Protein AF-A0A484IEI2-F1 (afdb_monomer_lite)

Secondary structure (DSSP, 8-state):
-EEEEEEETTEEEEEE--SSHHHHHHHHTSHHHHHHHHHHHHH-SSPPP------S-----

pLDDT: mean 94.45, std 2.74, range [83.0, 97.94]

Organism: NCBI:txid1798806

Radius of gyration: 13.06 Å; chains: 1; bounding box: 32×23×37 Å

InterPro domains:
  IPR011008 Dimeric alpha-beta barrel [SSF54909] (2-59)

Sequence (61 aa):
MWFAFRLGPTTFGIFDAFPDENGRQEHLAGQVAAALMEKSAELLSSPPTIEKADIIASKLP

Foldseek 3Di:
DKDKDAPDPQDIDMDDDDPDVVRVVCVCVDPVVVVCVVCVVVRHPDHDDDDDDDDPDDDDD

Structure (mmCIF, N/CA/C/O backbone):
data_AF-A0A484IEI2-F1
#
_entry.id   AF-A0A484IEI2-F1
#
loop_
_atom_site.group_PDB
_atom_site.id
_atom_site.type_symbol
_atom_site.label_atom_id
_atom_site.label_alt_id
_atom_site.label_comp_id
_atom_site.label_asym_id
_atom_site.label_entity_id
_atom_site.label_seq_id
_atom_site.pdbx_PDB_ins_code
_atom_site.Cartn_x
_atom_site.Cartn_y
_atom_site.Cartn_z
_atom_site.occupancy
_atom_site.B_iso_or_equiv
_atom_site.auth_seq_id
_atom_site.auth_comp_id
_atom_site.auth_asym_id
_atom_site.auth_atom_id
_atom_site.pdbx_PDB_model_num
ATOM 1 N N . MET A 1 1 ? 2.294 3.326 -10.865 1.00 89.25 1 MET A N 1
ATOM 2 C CA . MET A 1 1 ? 0.815 3.238 -10.947 1.00 89.25 1 MET A CA 1
ATOM 3 C C . MET A 1 1 ? 0.276 3.172 -9.531 1.00 89.25 1 MET A C 1
ATOM 5 O O . MET A 1 1 ? 0.949 2.550 -8.725 1.00 89.25 1 MET A O 1
ATOM 9 N N . TRP A 1 2 ? -0.854 3.818 -9.238 1.00 92.56 2 TRP A N 1
ATOM 10 C CA . TRP A 1 2 ? -1.417 3.928 -7.887 1.00 92.56 2 TRP A CA 1
ATOM 11 C C . TRP A 1 2 ? -2.922 3.679 -7.927 1.00 92.56 2 TRP A C 1
ATOM 13 O O . TRP A 1 2 ? -3.607 4.237 -8.789 1.00 92.56 2 TRP A O 1
ATOM 23 N N . PHE A 1 3 ? -3.430 2.884 -6.992 1.00 94.00 3 PHE A N 1
ATOM 24 C CA . PHE A 1 3 ? -4.864 2.710 -6.776 1.00 94.00 3 PHE A CA 1
ATOM 25 C C . PHE A 1 3 ? -5.166 2.650 -5.289 1.00 94.00 3 PHE A C 1
ATOM 27 O O . PHE A 1 3 ? -4.542 1.877 -4.571 1.00 94.00 3 PHE A O 1
ATOM 34 N N . ALA A 1 4 ? -6.205 3.355 -4.855 1.00 95.50 4 ALA A N 1
ATOM 35 C CA . ALA A 1 4 ? -6.894 3.043 -3.612 1.00 95.50 4 ALA A CA 1
ATOM 36 C C . ALA A 1 4 ? -8.156 2.235 -3.911 1.00 95.50 4 ALA A C 1
ATOM 38 O O . ALA A 1 4 ? -8.870 2.497 -4.881 1.00 95.50 4 ALA A O 1
ATOM 39 N N . PHE A 1 5 ? -8.451 1.267 -3.055 1.00 96.75 5 PHE A N 1
ATOM 40 C CA . PHE A 1 5 ? -9.628 0.422 -3.178 1.00 96.75 5 PHE A CA 1
ATOM 41 C C . PHE A 1 5 ? -10.271 0.163 -1.816 1.00 96.75 5 PHE A C 1
ATOM 43 O O . PHE A 1 5 ? -9.642 0.264 -0.763 1.00 96.75 5 PHE A O 1
ATOM 50 N N . ARG A 1 6 ? -11.561 -0.176 -1.845 1.00 97.81 6 ARG A N 1
ATOM 51 C CA . ARG A 1 6 ? -12.357 -0.546 -0.675 1.00 97.81 6 ARG A CA 1
ATOM 52 C C . ARG A 1 6 ? -12.790 -1.999 -0.823 1.00 97.81 6 ARG A C 1
ATOM 54 O O . ARG A 1 6 ? -13.438 -2.341 -1.805 1.00 97.81 6 ARG A O 1
ATOM 61 N N . LEU A 1 7 ? -12.449 -2.828 0.158 1.00 97.19 7 LEU A N 1
ATOM 62 C CA . LEU A 1 7 ? -12.835 -4.243 0.211 1.00 97.19 7 LEU A CA 1
ATOM 63 C C . LEU A 1 7 ? -14.120 -4.463 1.017 1.00 97.19 7 LEU A C 1
ATOM 65 O O . LEU A 1 7 ? -14.821 -5.449 0.817 1.00 97.19 7 LEU A O 1
ATOM 69 N N . GLY A 1 8 ? -14.442 -3.542 1.925 1.00 97.38 8 GLY A N 1
ATOM 70 C CA . GLY A 1 8 ? -15.626 -3.635 2.770 1.00 97.38 8 GLY A CA 1
ATOM 71 C C . GLY A 1 8 ? -15.932 -2.327 3.495 1.00 97.38 8 GLY A C 1
ATOM 72 O O . GLY A 1 8 ? -15.292 -1.306 3.230 1.00 97.38 8 GLY A O 1
ATOM 73 N N . PRO A 1 9 ? -16.900 -2.321 4.427 1.00 97.81 9 PRO A N 1
ATOM 74 C CA . PRO A 1 9 ? -17.315 -1.108 5.121 1.00 97.81 9 PRO A CA 1
ATOM 75 C C . PRO A 1 9 ? -16.163 -0.351 5.793 1.00 97.81 9 PRO A C 1
ATOM 77 O O . PRO A 1 9 ? -16.120 0.874 5.701 1.00 97.81 9 PRO A O 1
ATOM 80 N N . THR A 1 10 ? -15.219 -1.082 6.387 1.00 97.50 10 THR A N 1
ATOM 81 C CA . THR A 1 10 ? -14.087 -0.551 7.164 1.00 97.50 10 THR A CA 1
ATOM 82 C C . THR A 1 10 ? -12.730 -1.078 6.684 1.00 97.50 10 THR A C 1
ATOM 84 O O . THR A 1 10 ? -11.732 -0.929 7.381 1.00 97.50 10 THR A O 1
ATOM 87 N N . THR A 1 11 ? -12.671 -1.699 5.502 1.00 97.94 11 THR A N 1
ATOM 88 C CA . THR A 1 11 ? -11.441 -2.296 4.963 1.00 97.94 11 THR A CA 1
ATOM 89 C C . THR A 1 11 ? -11.080 -1.636 3.644 1.00 97.94 11 THR A C 1
ATOM 91 O O . THR A 1 11 ? -11.863 -1.657 2.689 1.00 97.94 11 THR A O 1
ATOM 94 N N . PHE A 1 12 ? -9.878 -1.074 3.600 1.00 97.12 12 PHE A N 1
ATOM 95 C CA . PHE A 1 12 ? -9.341 -0.307 2.484 1.00 97.12 12 PHE A CA 1
ATOM 96 C C . PHE A 1 12 ? -7.926 -0.787 2.176 1.00 97.12 12 PHE A C 1
ATOM 98 O O . PHE A 1 12 ? -7.268 -1.369 3.037 1.00 97.12 12 PHE A O 1
ATOM 105 N N . GLY A 1 13 ? -7.463 -0.541 0.958 1.00 96.19 13 GLY A N 1
ATOM 106 C CA . GLY A 1 13 ? -6.110 -0.879 0.550 1.00 96.19 13 GLY A CA 1
ATOM 107 C C . GLY A 1 13 ? -5.584 0.059 -0.522 1.00 96.19 13 GLY A C 1
ATOM 108 O O . GLY A 1 13 ? -6.341 0.804 -1.149 1.00 96.19 13 GLY A O 1
ATOM 109 N N . ILE A 1 14 ? -4.267 0.009 -0.699 1.00 95.69 14 ILE A N 1
ATOM 110 C CA . ILE A 1 14 ? -3.534 0.718 -1.741 1.00 95.69 14 ILE A CA 1
ATOM 111 C C . ILE A 1 14 ? -2.739 -0.324 -2.531 1.00 95.69 14 ILE A C 1
ATOM 113 O O . ILE A 1 14 ? -2.117 -1.203 -1.933 1.00 95.69 14 ILE A O 1
ATOM 117 N N . PHE A 1 15 ? -2.788 -0.253 -3.861 1.00 95.62 15 PHE A N 1
ATOM 118 C CA . PHE A 1 15 ? -1.929 -1.034 -4.747 1.00 95.62 15 PHE A CA 1
ATOM 119 C C . PHE A 1 15 ? -1.090 -0.097 -5.600 1.00 95.62 15 PHE A C 1
ATOM 121 O O . PHE A 1 15 ? -1.624 0.615 -6.458 1.00 95.62 15 PHE A O 1
ATOM 128 N N . ASP A 1 16 ? 0.224 -0.193 -5.415 1.00 95.50 16 ASP A N 1
ATOM 129 C CA . ASP A 1 16 ? 1.189 0.618 -6.132 1.00 95.50 16 ASP A CA 1
ATOM 130 C C . ASP A 1 16 ? 2.175 -0.266 -6.890 1.00 95.50 16 ASP A C 1
ATOM 132 O O . ASP A 1 16 ? 2.736 -1.220 -6.351 1.00 95.50 16 ASP A O 1
ATOM 136 N N . ALA A 1 17 ? 2.389 0.064 -8.161 1.00 95.69 17 ALA A N 1
ATOM 137 C CA . ALA A 1 17 ? 3.351 -0.607 -9.027 1.00 95.69 17 ALA A CA 1
ATOM 138 C C . ALA A 1 17 ? 4.451 0.364 -9.456 1.00 95.69 17 ALA A C 1
ATOM 140 O O . ALA A 1 17 ? 4.158 1.489 -9.889 1.00 95.69 17 ALA A O 1
ATOM 141 N N . PHE A 1 18 ? 5.695 -0.105 -9.398 1.00 95.00 18 PHE A N 1
ATOM 142 C CA . PHE A 1 18 ? 6.905 0.670 -9.662 1.00 95.00 18 PHE A CA 1
ATOM 143 C C . PHE A 1 18 ? 7.727 0.016 -10.783 1.00 95.00 18 PHE A C 1
ATOM 145 O O . PHE A 1 18 ? 7.673 -1.208 -10.915 1.00 95.00 18 PHE A O 1
ATOM 152 N N . PRO A 1 19 ? 8.482 0.794 -11.583 1.00 93.94 19 PRO A N 1
ATOM 153 C CA . PRO A 1 19 ? 9.376 0.239 -12.602 1.00 93.94 19 PRO A CA 1
ATOM 154 C C . PRO A 1 19 ? 10.491 -0.642 -12.019 1.00 93.94 19 PRO A C 1
ATOM 156 O O . PRO A 1 19 ? 10.927 -1.585 -12.673 1.00 93.94 19 PRO A O 1
ATOM 159 N N . ASP A 1 20 ? 10.945 -0.331 -10.802 1.00 95.31 20 ASP A N 1
ATOM 160 C CA . ASP A 1 20 ? 12.061 -0.991 -10.129 1.00 95.31 20 ASP A CA 1
ATOM 161 C C . ASP A 1 20 ? 12.004 -0.824 -8.595 1.00 95.31 20 ASP A C 1
ATOM 163 O O . ASP A 1 20 ? 11.097 -0.195 -8.034 1.00 95.31 20 ASP A O 1
ATOM 167 N N . GLU A 1 21 ? 12.990 -1.411 -7.906 1.00 96.44 21 GLU A N 1
ATOM 168 C CA . GLU A 1 21 ? 13.107 -1.345 -6.446 1.00 96.44 21 GLU A CA 1
ATOM 169 C C . GLU A 1 21 ? 13.388 0.066 -5.928 1.00 96.44 21 GLU A C 1
ATOM 171 O O . GLU A 1 21 ? 12.921 0.412 -4.843 1.00 96.44 21 GLU A O 1
ATOM 176 N N . ASN A 1 22 ? 14.113 0.890 -6.688 1.00 97.31 22 ASN A N 1
ATOM 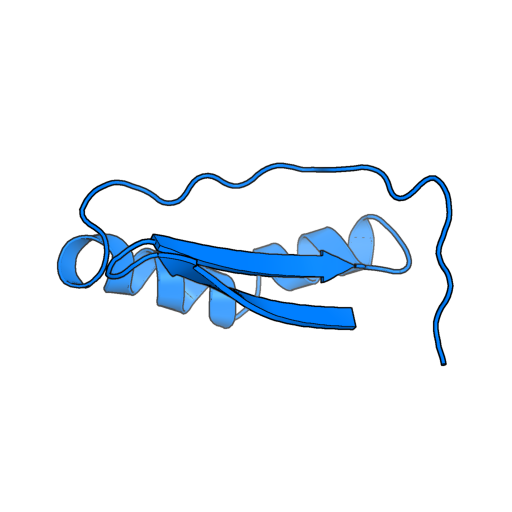177 C CA . ASN A 1 22 ? 14.425 2.249 -6.263 1.00 97.31 22 ASN A CA 1
ATOM 178 C C . ASN A 1 22 ? 13.145 3.089 -6.186 1.00 97.31 22 ASN A C 1
ATOM 180 O O . ASN A 1 22 ? 12.874 3.688 -5.148 1.00 97.31 22 ASN A O 1
ATOM 184 N N . GLY A 1 23 ? 12.293 3.028 -7.214 1.00 96.00 23 GLY A N 1
ATOM 185 C CA . GLY A 1 23 ? 10.986 3.688 -7.194 1.00 96.00 23 GLY A CA 1
ATOM 186 C C . GLY A 1 23 ? 10.089 3.202 -6.047 1.00 96.00 23 GLY A C 1
ATOM 187 O O . GLY A 1 23 ? 9.385 4.000 -5.427 1.00 96.00 23 GLY A O 1
ATOM 188 N N . ARG A 1 24 ? 10.156 1.908 -5.699 1.00 96.38 24 ARG A N 1
ATOM 189 C CA . ARG A 1 24 ? 9.448 1.357 -4.531 1.00 96.38 24 ARG A CA 1
ATOM 190 C C . ARG A 1 24 ? 9.980 1.930 -3.212 1.00 96.38 24 ARG A C 1
ATOM 192 O O . ARG A 1 24 ? 9.183 2.258 -2.335 1.00 96.38 24 ARG A O 1
ATOM 199 N N . GLN A 1 25 ? 11.299 2.052 -3.048 1.00 96.25 25 GLN A N 1
ATOM 200 C CA . GLN A 1 25 ? 11.894 2.635 -1.838 1.00 96.25 25 GLN A CA 1
ATOM 201 C C . GLN A 1 25 ? 11.601 4.134 -1.712 1.00 96.25 25 GLN A C 1
ATOM 203 O O . GLN A 1 25 ? 11.229 4.582 -0.630 1.00 96.25 25 GLN A O 1
ATOM 208 N N . GLU A 1 26 ? 11.696 4.898 -2.802 1.00 96.50 26 GLU A N 1
ATOM 209 C CA . GLU A 1 26 ? 11.348 6.326 -2.815 1.00 96.50 26 GLU A CA 1
ATOM 210 C C . GLU A 1 26 ? 9.893 6.556 -2.401 1.00 96.50 26 GLU A C 1
ATOM 212 O O . GLU A 1 26 ? 9.604 7.453 -1.610 1.00 96.50 26 GLU A O 1
ATOM 217 N N . HIS A 1 27 ? 8.976 5.708 -2.872 1.00 94.69 27 HIS A N 1
ATOM 218 C CA . HIS A 1 27 ? 7.581 5.763 -2.455 1.00 94.69 27 HIS A CA 1
ATOM 219 C C . HIS A 1 27 ? 7.405 5.482 -0.954 1.00 94.69 27 HIS A C 1
ATOM 221 O O . HIS A 1 27 ? 6.720 6.238 -0.263 1.00 94.69 27 HIS A O 1
ATOM 227 N N . LEU A 1 28 ? 8.043 4.428 -0.431 1.00 94.38 28 LEU A N 1
ATOM 228 C CA . LEU A 1 28 ? 7.965 4.057 0.989 1.00 94.38 28 LEU A CA 1
ATOM 229 C C . LEU A 1 28 ? 8.624 5.086 1.920 1.00 94.38 28 LEU A C 1
ATOM 231 O O . LEU A 1 28 ? 8.212 5.215 3.070 1.00 94.38 28 LEU A O 1
ATOM 235 N N . ALA A 1 29 ? 9.617 5.829 1.432 1.00 95.00 29 ALA A N 1
ATOM 236 C CA . ALA A 1 29 ? 10.222 6.961 2.134 1.00 95.00 29 ALA A CA 1
ATOM 237 C C . ALA A 1 29 ? 9.454 8.283 1.921 1.00 95.00 29 ALA A C 1
ATOM 239 O O . ALA A 1 29 ? 9.836 9.325 2.458 1.00 95.00 29 ALA A O 1
ATOM 240 N N . GLY A 1 30 ? 8.393 8.261 1.114 1.00 94.06 30 GLY A N 1
ATOM 241 C CA . GLY A 1 30 ? 7.656 9.439 0.689 1.00 94.06 30 GLY A CA 1
ATOM 242 C C . GLY A 1 30 ? 6.662 9.971 1.723 1.00 94.06 30 GLY A C 1
ATOM 243 O O . GLY A 1 30 ? 6.366 9.367 2.755 1.00 94.06 30 GLY A O 1
ATOM 244 N N . GLN A 1 31 ? 6.076 11.122 1.393 1.00 92.94 31 GLN A N 1
ATOM 245 C CA . GLN A 1 31 ? 5.149 11.845 2.272 1.00 92.94 31 GLN A CA 1
ATOM 246 C C . GLN A 1 31 ? 3.864 11.062 2.583 1.00 92.94 31 GLN A C 1
ATOM 248 O O . GLN A 1 31 ? 3.308 11.216 3.666 1.00 92.94 31 GLN A O 1
ATOM 253 N N . VAL A 1 32 ? 3.400 10.202 1.668 1.00 88.94 32 VAL A N 1
ATOM 254 C CA . VAL A 1 32 ? 2.200 9.374 1.886 1.00 88.94 32 VAL A CA 1
ATOM 255 C C . VAL A 1 32 ? 2.442 8.344 2.988 1.00 88.94 32 VAL A C 1
ATOM 257 O O . VAL A 1 32 ? 1.625 8.224 3.898 1.00 88.94 32 VAL A O 1
ATOM 260 N N . ALA A 1 33 ? 3.575 7.639 2.942 1.00 90.50 33 ALA A N 1
ATOM 261 C CA . ALA A 1 33 ? 3.945 6.678 3.975 1.00 90.50 33 ALA A CA 1
ATOM 262 C C . ALA A 1 33 ? 4.141 7.371 5.333 1.00 90.50 33 ALA A C 1
ATOM 264 O O . ALA A 1 33 ? 3.636 6.889 6.345 1.00 90.50 33 ALA A O 1
ATOM 265 N N . ALA A 1 34 ? 4.789 8.541 5.350 1.00 92.56 34 ALA A N 1
ATOM 266 C CA . ALA A 1 34 ? 4.951 9.339 6.564 1.00 92.56 34 ALA A CA 1
ATOM 267 C C . ALA A 1 34 ? 3.598 9.749 7.177 1.00 92.56 34 ALA A C 1
ATOM 269 O O . ALA A 1 34 ? 3.357 9.500 8.359 1.00 92.56 34 ALA A O 1
ATOM 270 N N . ALA A 1 35 ? 2.687 10.300 6.369 1.00 92.88 35 ALA A N 1
ATOM 271 C CA . ALA A 1 35 ? 1.360 10.707 6.823 1.00 92.88 35 ALA A CA 1
ATOM 272 C C . ALA A 1 35 ? 0.514 9.517 7.311 1.00 92.88 35 ALA A C 1
ATOM 274 O O . ALA A 1 35 ? -0.188 9.629 8.315 1.00 92.88 35 ALA A O 1
ATOM 275 N N . LEU A 1 36 ? 0.600 8.360 6.639 1.00 91.31 36 LEU A N 1
ATOM 276 C CA . LEU A 1 36 ? -0.088 7.141 7.071 1.00 91.31 36 LEU A CA 1
ATOM 277 C C . LEU A 1 36 ? 0.389 6.693 8.454 1.00 91.31 36 LEU A C 1
ATOM 279 O O . LEU A 1 36 ? -0.434 6.345 9.298 1.00 91.31 36 LEU A O 1
ATOM 283 N N . MET A 1 37 ? 1.700 6.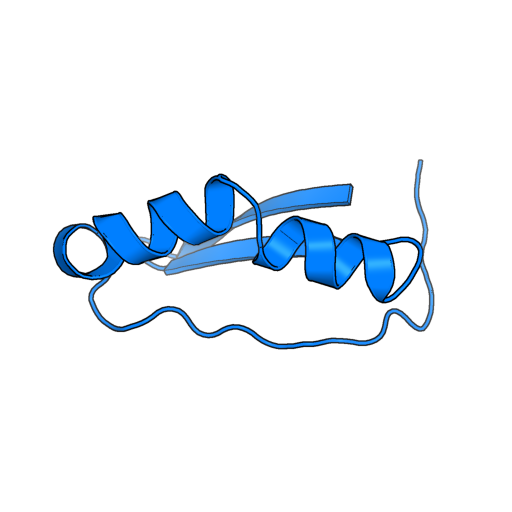723 8.699 1.00 89.69 37 MET A N 1
ATOM 284 C CA . MET A 1 37 ? 2.256 6.351 10.000 1.00 89.69 37 MET A CA 1
ATOM 285 C C . MET A 1 37 ? 1.851 7.350 11.088 1.00 89.69 37 MET A C 1
ATOM 287 O O . MET A 1 37 ? 1.425 6.922 12.160 1.00 89.69 37 MET A O 1
ATOM 291 N N . GLU A 1 38 ? 1.888 8.656 10.798 1.00 94.81 38 GLU A N 1
ATOM 292 C CA . GLU A 1 38 ? 1.449 9.714 11.721 1.00 94.81 38 GLU A CA 1
ATOM 293 C C . GLU A 1 38 ? -0.023 9.554 12.134 1.00 94.81 38 GLU A C 1
ATOM 295 O O . GLU A 1 38 ? -0.369 9.725 13.301 1.00 94.81 38 GLU A O 1
ATOM 300 N N . LYS A 1 39 ? -0.895 9.189 11.187 1.00 94.25 39 LYS A N 1
ATOM 301 C CA . LYS A 1 39 ? -2.345 9.061 11.409 1.00 94.25 39 LYS A CA 1
ATOM 302 C C . LYS A 1 39 ? -2.804 7.651 11.769 1.00 94.25 39 LYS A C 1
ATOM 304 O O . LYS A 1 39 ? -3.990 7.445 12.022 1.00 94.25 39 LYS A O 1
ATOM 309 N N . SER A 1 40 ? -1.891 6.684 11.817 1.00 92.31 40 SER A N 1
ATOM 310 C CA . SER A 1 40 ? -2.218 5.262 11.972 1.00 92.31 40 SER A CA 1
ATOM 311 C C . SER A 1 40 ? -3.061 4.973 13.217 1.00 92.31 40 SER A C 1
ATOM 313 O O . SER A 1 40 ? -4.079 4.299 13.109 1.00 92.31 40 SE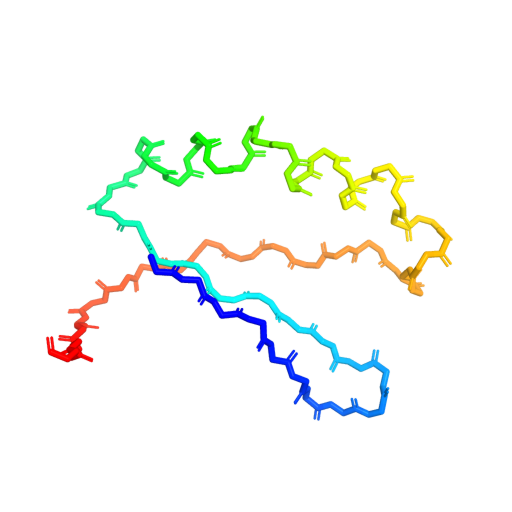R A O 1
ATOM 315 N N . ALA A 1 41 ? -2.698 5.535 14.372 1.00 92.56 41 ALA A N 1
ATOM 316 C CA . ALA A 1 41 ? -3.419 5.328 15.630 1.00 92.56 41 ALA A CA 1
ATOM 317 C C . ALA A 1 41 ? -4.811 5.988 15.671 1.00 92.56 41 ALA A C 1
ATOM 319 O O . ALA A 1 41 ? -5.669 5.557 16.436 1.00 92.56 41 ALA A O 1
ATOM 320 N N . GLU A 1 42 ? -5.030 7.036 14.873 1.00 96.38 42 GLU A N 1
ATOM 321 C CA . GLU A 1 42 ? -6.312 7.743 14.783 1.00 96.38 42 GLU A CA 1
ATOM 322 C C . GLU A 1 42 ? -7.270 7.037 13.813 1.00 96.38 42 GLU A C 1
ATOM 324 O O . GLU A 1 42 ? -8.464 6.922 14.083 1.00 96.38 42 GLU A O 1
ATOM 329 N N . LEU A 1 43 ? -6.747 6.569 12.676 1.00 95.94 43 LEU A N 1
ATOM 330 C CA . LEU A 1 43 ? -7.563 6.122 11.546 1.00 95.94 43 LEU A CA 1
ATOM 331 C C . LEU A 1 43 ? -7.681 4.602 11.419 1.00 95.94 43 LEU A C 1
ATOM 333 O O . LEU A 1 43 ? -8.622 4.124 10.783 1.00 95.94 43 LEU A O 1
ATOM 337 N N . LEU A 1 44 ? -6.735 3.834 11.966 1.00 96.12 44 LEU A N 1
ATOM 338 C CA . LEU A 1 44 ? -6.659 2.390 11.758 1.00 96.12 44 LEU A CA 1
ATOM 339 C C . LEU A 1 44 ? -6.911 1.637 13.064 1.00 96.12 44 LEU A C 1
ATOM 341 O O . LEU A 1 44 ? -6.338 1.939 14.106 1.00 96.12 44 LEU A O 1
ATOM 345 N N . SER A 1 45 ? -7.727 0.584 12.995 1.00 96.88 45 SER A N 1
ATOM 346 C CA . SER A 1 45 ? -7.979 -0.309 14.136 1.00 96.88 45 SER A CA 1
ATOM 347 C C . SER A 1 45 ? -6.757 -1.144 14.541 1.00 96.88 45 SER A C 1
ATOM 349 O O . SER A 1 45 ? -6.742 -1.749 15.610 1.00 96.88 45 SER A O 1
ATOM 351 N N . SER A 1 46 ? -5.758 -1.227 13.665 1.00 94.81 46 SER A N 1
ATOM 352 C CA . SER A 1 46 ? -4.490 -1.933 13.842 1.00 94.81 46 SER A CA 1
ATOM 353 C C . SER A 1 46 ? -3.443 -1.343 12.888 1.00 94.81 46 SER A C 1
ATOM 355 O O . SER A 1 46 ? -3.831 -0.712 11.901 1.00 94.81 46 SER A O 1
ATOM 357 N N . PRO A 1 47 ? -2.133 -1.567 13.109 1.00 92.50 47 PRO A N 1
ATOM 358 C CA . PRO A 1 47 ? -1.11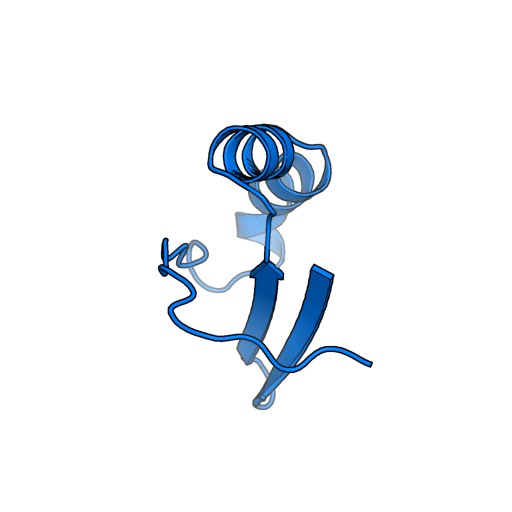0 -1.169 12.144 1.00 92.50 47 PRO A CA 1
ATOM 359 C C . PRO A 1 47 ? -1.418 -1.694 10.728 1.00 92.50 47 PRO A C 1
ATOM 361 O O . PRO A 1 47 ? -1.939 -2.808 10.601 1.00 92.50 47 PRO A O 1
ATOM 364 N N . PRO A 1 48 ? -1.115 -0.922 9.668 1.00 93.19 48 PRO A N 1
ATOM 365 C CA . PRO A 1 48 ? -1.369 -1.355 8.301 1.00 93.19 48 PRO A CA 1
ATOM 366 C C . PRO A 1 48 ? -0.433 -2.509 7.923 1.00 93.19 48 PRO A C 1
ATOM 368 O O . PRO A 1 48 ? 0.744 -2.520 8.285 1.00 93.19 48 PRO A O 1
ATOM 371 N N . THR A 1 49 ? -0.940 -3.467 7.152 1.00 94.00 49 THR A N 1
ATOM 372 C CA . THR A 1 49 ? -0.118 -4.522 6.548 1.00 94.00 49 THR A CA 1
ATOM 373 C C . THR A 1 49 ? 0.493 -4.009 5.247 1.00 94.00 49 THR A C 1
ATOM 375 O O . THR A 1 49 ? -0.222 -3.493 4.391 1.00 94.00 49 THR A O 1
ATOM 378 N N . ILE A 1 50 ? 1.812 -4.154 5.093 1.00 93.44 50 ILE A N 1
ATOM 379 C CA . ILE A 1 50 ? 2.540 -3.779 3.875 1.00 93.44 50 ILE A CA 1
ATOM 380 C C . ILE A 1 50 ? 3.200 -5.035 3.311 1.00 93.44 50 ILE A C 1
ATOM 382 O O . ILE A 1 50 ? 4.100 -5.599 3.934 1.00 93.44 50 ILE A O 1
ATOM 386 N N . GLU A 1 51 ? 2.769 -5.457 2.125 1.00 95.56 51 GLU A N 1
ATOM 387 C CA . GLU A 1 51 ? 3.319 -6.618 1.426 1.00 95.56 51 GLU A CA 1
ATOM 388 C C . GLU A 1 51 ? 4.109 -6.178 0.192 1.00 95.56 51 GLU A C 1
ATOM 390 O O . GLU A 1 51 ? 3.640 -5.380 -0.621 1.00 95.56 51 GLU A O 1
ATOM 395 N N . LYS A 1 52 ? 5.325 -6.713 0.036 1.00 96.31 52 LYS A N 1
ATOM 396 C CA . LYS 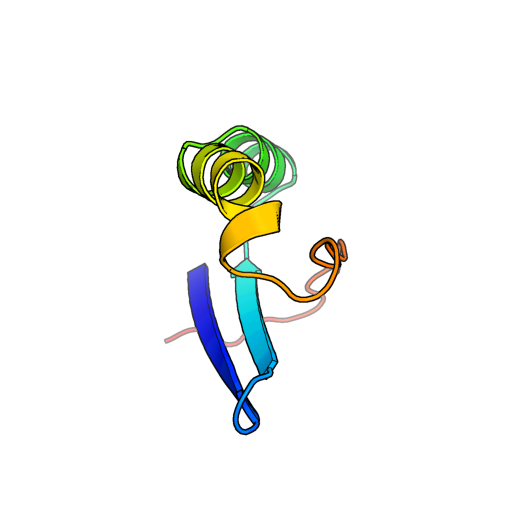A 1 52 ? 6.114 -6.546 -1.188 1.00 96.31 52 LYS A CA 1
ATOM 397 C C . LYS A 1 52 ? 5.763 -7.685 -2.139 1.00 96.31 52 LYS A C 1
ATOM 399 O O . LYS A 1 52 ? 6.146 -8.824 -1.893 1.00 96.31 52 LYS A O 1
ATOM 404 N N . ALA A 1 53 ? 5.051 -7.362 -3.212 1.00 95.38 53 ALA A N 1
ATOM 405 C CA . ALA A 1 53 ? 4.729 -8.299 -4.281 1.00 95.38 53 ALA A CA 1
ATOM 406 C C . ALA A 1 53 ? 5.572 -8.016 -5.532 1.00 95.38 53 ALA A C 1
ATOM 408 O O . ALA A 1 53 ? 5.849 -6.856 -5.852 1.00 95.38 53 ALA A O 1
ATOM 409 N N . ASP A 1 54 ? 5.930 -9.079 -6.251 1.00 95.06 54 ASP A N 1
ATOM 4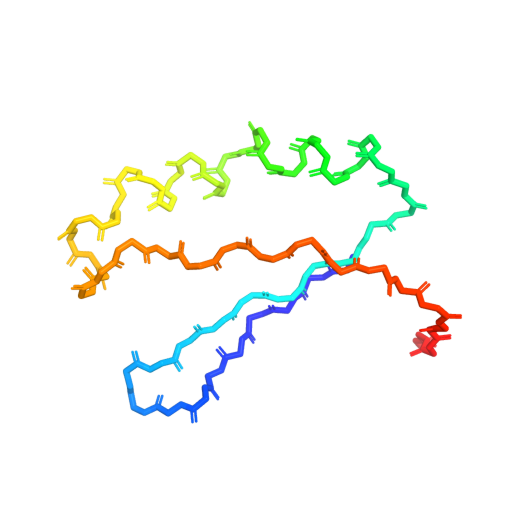10 C CA . ASP A 1 54 ? 6.587 -8.987 -7.552 1.00 95.06 54 ASP A CA 1
ATOM 411 C C . ASP A 1 54 ? 5.548 -9.071 -8.674 1.00 95.06 54 ASP A C 1
ATOM 413 O O . ASP A 1 54 ? 4.709 -9.975 -8.719 1.00 95.06 54 ASP A O 1
ATOM 417 N N . ILE A 1 55 ? 5.605 -8.117 -9.604 1.00 93.50 55 ILE A N 1
ATOM 418 C CA . ILE A 1 55 ? 4.704 -8.075 -10.756 1.00 93.50 55 ILE A CA 1
ATOM 419 C C . ILE A 1 55 ? 5.315 -8.906 -11.881 1.00 93.50 55 ILE A C 1
ATOM 421 O O . ILE A 1 55 ? 6.244 -8.473 -12.556 1.00 93.50 55 ILE A O 1
ATOM 425 N N . ILE A 1 56 ? 4.762 -10.098 -12.101 1.00 96.62 56 ILE A N 1
ATOM 426 C CA . ILE A 1 56 ? 5.229 -11.028 -13.145 1.00 96.62 56 ILE A CA 1
ATOM 427 C C . ILE A 1 56 ? 4.663 -10.722 -14.541 1.00 96.62 56 ILE A C 1
ATOM 429 O O . ILE A 1 56 ? 5.195 -11.190 -15.543 1.00 96.62 56 ILE A O 1
ATOM 433 N N . ALA A 1 57 ? 3.580 -9.947 -14.620 1.00 95.94 57 ALA A N 1
ATOM 434 C CA . ALA A 1 57 ? 2.995 -9.455 -15.862 1.00 95.94 57 ALA A CA 1
ATOM 435 C C . ALA A 1 57 ? 2.149 -8.210 -15.577 1.00 95.94 57 ALA A C 1
ATOM 437 O O . ALA A 1 57 ? 1.548 -8.091 -14.509 1.00 95.94 57 ALA A O 1
ATOM 438 N N . SER A 1 58 ? 2.053 -7.302 -16.546 1.00 93.12 58 SER A N 1
ATOM 439 C CA . SER A 1 58 ? 1.118 -6.180 -16.482 1.00 93.12 58 SER A CA 1
ATOM 440 C C . SER A 1 58 ? 0.439 -5.970 -17.830 1.00 93.12 58 SER A C 1
ATOM 442 O O . SER A 1 58 ? 1.040 -6.161 -18.886 1.00 93.12 58 SER A O 1
ATOM 444 N N . LYS A 1 59 ? -0.837 -5.586 -17.784 1.00 93.00 59 LYS A N 1
ATOM 445 C CA . LYS A 1 59 ? -1.565 -5.033 -18.923 1.00 93.00 59 LYS A CA 1
ATOM 446 C C . LYS A 1 59 ? -2.033 -3.647 -18.511 1.00 93.00 59 LYS A C 1
ATOM 448 O O . LYS A 1 59 ? -2.928 -3.524 -17.679 1.00 93.00 59 LYS A O 1
ATOM 453 N N . LEU A 1 60 ? -1.382 -2.634 -19.057 1.00 87.19 60 LEU A N 1
ATOM 454 C CA . LEU A 1 60 ? -1.674 -1.227 -18.803 1.00 87.19 60 LEU A CA 1
ATOM 455 C C . LEU A 1 60 ? -2.365 -0.627 -20.044 1.00 87.19 60 LEU A C 1
ATOM 457 O O . LEU A 1 60 ? -2.302 -1.266 -21.099 1.00 87.19 60 LEU A O 1
ATOM 461 N N . PRO A 1 61 ? -3.081 0.508 -19.910 1.00 83.00 61 PRO A N 1
ATOM 462 C CA . PRO A 1 61 ? -3.721 1.185 -21.040 1.00 83.00 61 PRO A CA 1
ATOM 463 C C . PRO A 1 61 ? -2.771 1.453 -22.209 1.00 83.00 61 PRO A C 1
ATOM 465 O O . PRO A 1 61 ? -1.584 1.751 -21.944 1.00 83.00 61 PRO A O 1
#